Protein AF-A0A949PTS3-F1 (afdb_monomer_lite)

pLDDT: mean 87.14, std 11.44, range [51.47, 97.0]

Structure (mmCIF, N/CA/C/O backbone):
data_AF-A0A949PTS3-F1
#
_entry.id   AF-A0A949PTS3-F1
#
loop_
_atom_site.group_PDB
_atom_site.id
_atom_site.type_symbol
_atom_site.label_atom_id
_atom_site.label_alt_id
_atom_site.label_comp_id
_atom_site.label_asym_id
_atom_site.label_entity_id
_atom_site.label_seq_id
_atom_site.pdbx_PDB_ins_code
_atom_site.Cartn_x
_atom_site.Cartn_y
_atom_site.Cartn_z
_atom_site.occupancy
_atom_site.B_iso_or_equiv
_atom_site.auth_seq_id
_atom_site.auth_comp_id
_atom_site.auth_asym_id
_atom_site.auth_atom_id
_atom_site.pdbx_PDB_model_num
ATOM 1 N N . MET A 1 1 ? 24.834 -10.866 -4.657 1.00 51.47 1 MET A N 1
ATOM 2 C CA . MET A 1 1 ? 23.379 -11.080 -4.502 1.00 51.47 1 MET A CA 1
ATOM 3 C C . MET A 1 1 ? 22.735 -9.746 -4.139 1.00 51.47 1 MET A C 1
ATOM 5 O O . MET A 1 1 ? 22.643 -9.425 -2.966 1.00 51.47 1 MET A O 1
ATOM 9 N N . ILE A 1 2 ? 22.394 -8.925 -5.135 1.00 52.16 2 ILE A N 1
ATOM 10 C CA . ILE A 1 2 ? 21.712 -7.632 -4.955 1.00 52.16 2 ILE A CA 1
ATOM 11 C C . ILE A 1 2 ? 20.752 -7.530 -6.143 1.0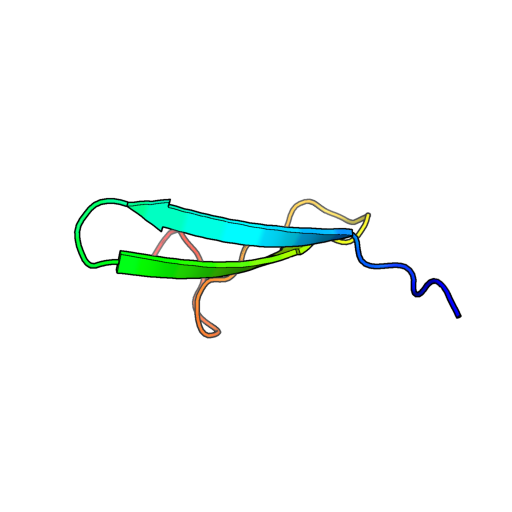0 52.16 2 ILE A C 1
ATOM 13 O O . ILE A 1 2 ? 21.140 -7.102 -7.224 1.00 52.16 2 ILE A O 1
ATOM 17 N N . GLY A 1 3 ? 19.561 -8.112 -6.002 1.00 57.88 3 GLY A N 1
ATOM 18 C CA . GLY A 1 3 ? 18.551 -8.108 -7.063 1.00 57.88 3 GLY A CA 1
ATOM 19 C C . GLY A 1 3 ? 17.973 -6.708 -7.259 1.00 57.88 3 GLY A C 1
ATOM 20 O O . GLY A 1 3 ? 17.934 -5.935 -6.309 1.00 57.88 3 GLY A O 1
ATOM 21 N N . GLU A 1 4 ? 17.509 -6.415 -8.477 1.00 72.94 4 GLU A N 1
ATOM 22 C CA . GLU A 1 4 ? 16.959 -5.150 -9.025 1.00 72.94 4 GLU A CA 1
ATOM 23 C C . GLU A 1 4 ? 15.827 -4.451 -8.237 1.00 72.94 4 GLU A C 1
ATOM 25 O O . GLU A 1 4 ? 15.199 -3.514 -8.738 1.00 72.94 4 GLU A O 1
ATOM 30 N N . TRP A 1 5 ? 15.535 -4.900 -7.020 1.00 76.62 5 TRP A N 1
ATOM 31 C CA . TRP A 1 5 ? 14.383 -4.495 -6.240 1.00 76.62 5 TRP A CA 1
ATOM 32 C C . TRP A 1 5 ? 14.829 -3.867 -4.924 1.00 76.62 5 TRP A C 1
ATOM 34 O O . TRP A 1 5 ? 15.446 -4.521 -4.085 1.00 76.62 5 TRP A O 1
ATOM 44 N N . 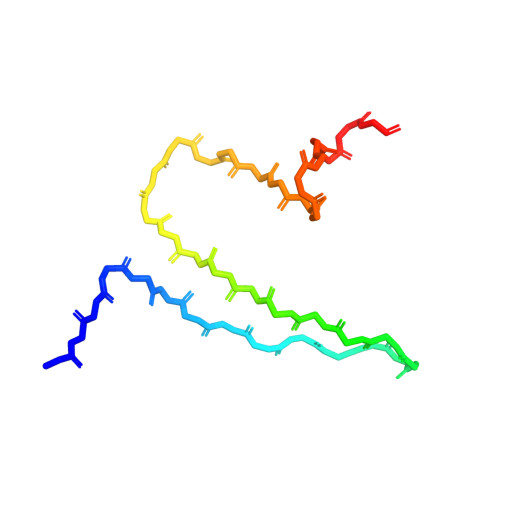ASN A 1 6 ? 14.458 -2.607 -4.718 1.00 86.44 6 ASN A N 1
ATOM 45 C CA . ASN A 1 6 ? 14.583 -1.960 -3.421 1.00 86.44 6 ASN A CA 1
ATOM 46 C C . ASN A 1 6 ? 13.422 -2.443 -2.545 1.00 86.44 6 ASN A C 1
ATOM 48 O O . ASN A 1 6 ? 12.250 -2.251 -2.879 1.00 86.44 6 ASN A O 1
ATOM 52 N N . ASN A 1 7 ? 13.736 -3.103 -1.437 1.00 90.75 7 ASN A N 1
ATOM 53 C CA . ASN A 1 7 ? 12.749 -3.577 -0.478 1.00 90.75 7 ASN A CA 1
ATOM 54 C C . ASN A 1 7 ? 12.549 -2.556 0.651 1.00 90.75 7 ASN A C 1
ATOM 56 O O . ASN A 1 7 ? 13.490 -1.935 1.136 1.00 90.75 7 ASN A O 1
ATOM 60 N N . GLY A 1 8 ? 11.303 -2.399 1.089 1.00 91.50 8 GLY A N 1
ATOM 61 C CA . GLY A 1 8 ? 10.938 -1.523 2.200 1.00 91.50 8 GLY A CA 1
ATOM 62 C C . GLY A 1 8 ? 9.899 -2.176 3.102 1.00 91.50 8 GLY A C 1
ATOM 63 O O . GLY A 1 8 ? 9.050 -2.938 2.641 1.00 91.50 8 GLY A O 1
ATOM 64 N N . THR A 1 9 ? 9.950 -1.878 4.399 1.00 94.38 9 THR A N 1
ATOM 65 C CA . THR A 1 9 ? 8.899 -2.265 5.352 1.00 94.38 9 THR A CA 1
ATOM 66 C C . THR A 1 9 ? 8.243 -1.005 5.899 1.00 94.38 9 THR A C 1
ATOM 68 O O . THR A 1 9 ? 8.932 -0.133 6.420 1.00 94.38 9 THR A O 1
ATOM 71 N N . GLY A 1 10 ? 6.919 -0.912 5.791 1.00 94.75 10 GLY A N 1
ATOM 72 C CA . GLY A 1 10 ? 6.120 0.186 6.338 1.00 94.75 10 GLY A CA 1
ATOM 73 C C . GLY A 1 10 ? 5.281 -0.275 7.526 1.00 94.75 10 GLY A C 1
ATOM 74 O O . GLY A 1 10 ? 4.760 -1.390 7.524 1.00 94.75 10 GLY A O 1
ATOM 75 N N . ARG A 1 11 ? 5.134 0.576 8.545 1.00 96.44 11 ARG A N 1
ATOM 76 C CA . ARG A 1 11 ? 4.269 0.325 9.710 1.00 96.44 11 ARG A CA 1
ATOM 77 C C . ARG A 1 11 ? 3.482 1.589 10.056 1.00 96.44 11 ARG A C 1
ATOM 79 O O . ARG A 1 11 ? 4.068 2.666 10.122 1.00 96.44 11 ARG A O 1
ATOM 86 N N . ARG A 1 12 ? 2.169 1.470 10.281 1.00 97.00 12 ARG A N 1
ATOM 87 C CA . ARG A 1 12 ? 1.296 2.569 10.738 1.00 97.00 12 ARG A CA 1
ATOM 88 C C . ARG A 1 12 ? 0.173 2.012 11.611 1.00 97.00 12 ARG A C 1
ATOM 90 O O . ARG A 1 12 ? -0.628 1.218 11.130 1.00 97.00 12 ARG A O 1
ATOM 97 N N . LYS A 1 13 ? 0.066 2.472 12.866 1.00 96.06 13 LYS A N 1
ATOM 98 C CA . LYS A 1 13 ? -0.858 1.908 13.874 1.00 96.06 13 LYS A CA 1
ATOM 99 C C . LYS A 1 13 ? -0.661 0.382 13.978 1.00 96.06 13 LYS A C 1
ATOM 101 O O . LYS A 1 13 ? 0.469 -0.060 14.142 1.00 96.06 13 LYS A O 1
ATOM 106 N N . SER A 1 14 ? -1.728 -0.406 13.842 1.00 96.38 14 SER A N 1
ATOM 107 C CA . SER A 1 14 ? -1.697 -1.873 13.776 1.00 96.38 14 SER A CA 1
ATOM 108 C C . SER A 1 14 ? -1.386 -2.431 12.378 1.00 96.38 14 SER A C 1
ATOM 110 O O . SER A 1 14 ? -1.283 -3.644 12.216 1.00 96.38 14 SER A O 1
ATOM 112 N N . SER A 1 15 ? -1.235 -1.582 11.356 1.00 94.62 15 SER A N 1
ATOM 113 C CA . SER A 1 15 ? -1.011 -2.001 9.969 1.00 94.62 15 SER A CA 1
ATOM 114 C C . SER A 1 15 ? 0.476 -2.150 9.637 1.00 94.62 15 SER A C 1
ATOM 116 O O . SER A 1 15 ? 1.300 -1.305 10.002 1.00 94.62 15 SER A O 1
ATOM 118 N N . VAL A 1 16 ? 0.808 -3.197 8.876 1.00 94.62 16 VAL A N 1
ATOM 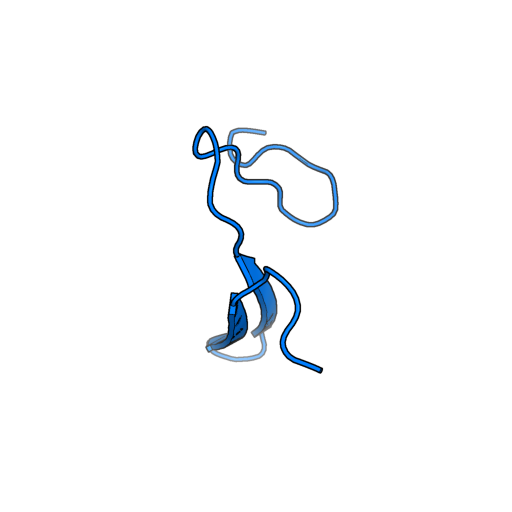119 C CA . VAL A 1 16 ? 2.163 -3.502 8.386 1.00 94.62 16 VAL A CA 1
ATOM 120 C C . VAL A 1 16 ? 2.116 -3.746 6.878 1.00 94.62 16 VAL A C 1
ATOM 122 O O . VAL A 1 16 ? 1.211 -4.418 6.390 1.00 94.62 16 VAL A O 1
ATOM 125 N N . ALA A 1 17 ? 3.102 -3.230 6.144 1.00 94.31 17 ALA A N 1
ATOM 126 C CA . ALA A 1 17 ? 3.231 -3.395 4.700 1.00 94.31 17 ALA A CA 1
ATOM 127 C C . ALA A 1 17 ? 4.651 -3.832 4.313 1.00 94.31 17 ALA A C 1
ATOM 129 O O . ALA A 1 17 ? 5.638 -3.330 4.857 1.00 94.31 17 ALA A O 1
ATOM 130 N N . ARG A 1 18 ? 4.749 -4.738 3.333 1.00 93.25 18 ARG A N 1
ATOM 131 C CA . ARG A 1 18 ? 5.998 -5.064 2.631 1.00 93.25 18 ARG A CA 1
ATOM 132 C C . ARG A 1 18 ? 5.947 -4.452 1.240 1.00 93.25 18 ARG A C 1
ATOM 134 O O . ARG A 1 18 ? 4.991 -4.682 0.507 1.00 93.25 18 ARG A O 1
ATOM 141 N N . VAL A 1 19 ? 6.968 -3.677 0.903 1.00 92.56 19 VAL A N 1
ATOM 142 C CA . VAL A 1 19 ? 7.052 -2.911 -0.338 1.00 92.56 19 VAL A CA 1
ATOM 143 C C . VAL A 1 19 ? 8.207 -3.446 -1.167 1.00 92.56 19 VAL A C 1
ATOM 145 O O . VAL A 1 19 ? 9.318 -3.623 -0.664 1.00 92.56 19 VAL A O 1
ATOM 148 N N . PHE A 1 20 ? 7.932 -3.677 -2.445 1.00 90.62 20 PHE A N 1
ATOM 149 C CA . PHE A 1 20 ? 8.912 -4.083 -3.440 1.00 90.62 20 PHE A CA 1
ATOM 150 C C . PHE A 1 20 ? 8.933 -3.011 -4.528 1.00 90.62 20 PHE A C 1
ATOM 152 O O . PHE A 1 20 ? 7.938 -2.815 -5.224 1.00 90.62 20 PHE A O 1
ATOM 159 N N . LEU A 1 21 ? 10.044 -2.290 -4.652 1.00 89.75 21 LEU A N 1
ATOM 160 C CA . LEU A 1 21 ? 10.218 -1.222 -5.632 1.00 89.75 21 LEU A CA 1
ATOM 161 C C . LEU A 1 21 ? 11.194 -1.666 -6.708 1.00 89.75 21 LEU A C 1
ATOM 163 O O . LEU A 1 21 ? 12.303 -2.085 -6.401 1.00 89.75 21 LEU A O 1
ATOM 167 N N . LYS A 1 22 ? 10.815 -1.486 -7.969 1.00 89.12 22 LYS A N 1
ATOM 168 C CA . LYS A 1 22 ? 11.698 -1.641 -9.127 1.00 89.12 22 LYS A CA 1
ATOM 169 C C . LYS A 1 22 ? 11.617 -0.401 -10.009 1.00 89.12 22 LYS A C 1
ATOM 171 O O . LYS A 1 22 ? 10.592 0.282 -10.018 1.00 89.12 22 LYS A O 1
ATOM 176 N N . LYS A 1 23 ? 12.674 -0.119 -10.773 1.00 88.38 23 LYS A N 1
ATOM 177 C CA . LYS A 1 23 ? 12.618 0.906 -11.829 1.00 88.38 23 LYS A CA 1
ATOM 178 C C . LYS A 1 23 ? 11.608 0.463 -12.896 1.00 88.38 23 LYS A C 1
ATOM 180 O O . LYS A 1 23 ? 11.586 -0.707 -13.271 1.00 88.38 23 LYS A O 1
ATOM 185 N N . GLY A 1 24 ? 10.755 1.368 -13.369 1.00 88.44 24 GLY A N 1
ATOM 186 C CA . GLY A 1 24 ? 9.719 1.036 -14.349 1.00 88.44 24 GLY A CA 1
ATOM 187 C C . GLY A 1 24 ? 8.744 2.182 -14.606 1.00 88.44 24 GLY A C 1
ATOM 188 O O . GLY A 1 24 ? 9.003 3.319 -14.227 1.00 88.44 24 GLY A O 1
ATOM 189 N N . SER A 1 25 ? 7.602 1.862 -15.217 1.00 88.31 25 SER A N 1
ATOM 190 C CA . SER A 1 25 ? 6.568 2.809 -15.670 1.00 88.31 25 SER A CA 1
ATOM 191 C C . SER A 1 25 ? 5.713 3.442 -14.561 1.00 88.31 25 SER A C 1
ATOM 193 O O . SER A 1 25 ? 4.728 4.106 -14.860 1.00 88.31 25 SER A O 1
ATOM 195 N N . GLY A 1 26 ? 6.040 3.213 -13.285 1.00 88.75 26 GLY A N 1
ATOM 196 C CA . GLY A 1 26 ? 5.275 3.755 -12.157 1.00 88.75 26 GLY A CA 1
ATOM 197 C C . GLY A 1 26 ? 3.964 3.025 -11.848 1.00 88.75 26 GLY A C 1
ATOM 198 O O . GLY A 1 26 ? 3.150 3.552 -11.100 1.00 88.75 26 GLY A O 1
ATOM 199 N N . LYS A 1 27 ? 3.745 1.813 -12.381 1.00 89.62 27 LYS A N 1
ATOM 200 C CA . LYS A 1 27 ? 2.586 0.984 -12.011 1.00 89.62 27 LYS A CA 1
ATOM 201 C C . LYS A 1 27 ? 2.660 0.585 -10.532 1.00 89.62 27 LYS A C 1
ATOM 203 O O . LYS A 1 27 ? 3.627 -0.055 -10.117 1.00 89.62 27 LYS A O 1
ATOM 208 N N . ILE A 1 28 ? 1.619 0.916 -9.770 1.00 91.19 28 ILE A N 1
ATOM 209 C CA . ILE A 1 28 ? 1.485 0.585 -8.348 1.00 91.19 28 ILE A CA 1
ATOM 210 C C . ILE A 1 28 ? 0.347 -0.418 -8.197 1.00 91.19 28 ILE A C 1
ATOM 212 O O . ILE A 1 28 ? -0.736 -0.215 -8.726 1.00 91.19 28 ILE A O 1
ATOM 216 N N . THR A 1 29 ? 0.591 -1.502 -7.468 1.00 92.19 29 THR A N 1
ATOM 217 C CA . THR A 1 29 ?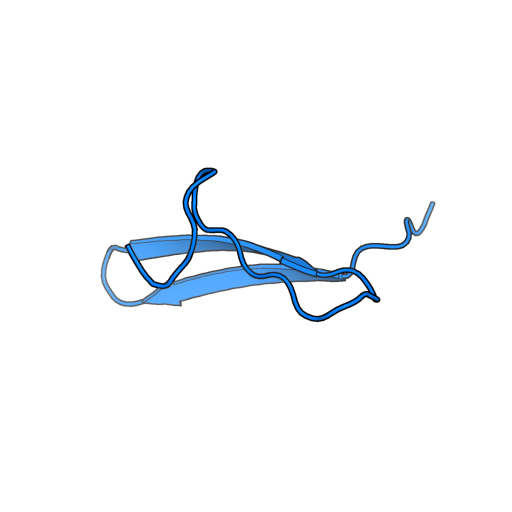 -0.434 -2.504 -7.157 1.00 92.19 29 THR A CA 1
ATOM 218 C C . THR A 1 29 ? -0.341 -2.901 -5.693 1.00 92.19 29 THR A C 1
ATOM 220 O O . THR A 1 29 ? 0.764 -3.148 -5.201 1.00 92.19 29 THR A O 1
ATOM 223 N N . VAL A 1 30 ? -1.479 -3.024 -5.010 1.00 92.62 30 VAL A N 1
ATOM 224 C CA . VAL A 1 30 ? -1.565 -3.455 -3.606 1.00 92.62 30 VAL A CA 1
ATOM 225 C C . VAL A 1 30 ? -2.344 -4.764 -3.556 1.00 92.62 30 VAL A C 1
ATOM 227 O O . VAL A 1 30 ? -3.495 -4.821 -3.968 1.00 92.62 30 VAL A O 1
ATOM 230 N N . ASN A 1 31 ? -1.713 -5.843 -3.084 1.00 90.75 31 ASN A N 1
ATOM 231 C CA . ASN A 1 31 ? -2.322 -7.182 -3.022 1.00 90.75 31 ASN A CA 1
ATOM 232 C C . ASN A 1 31 ? -2.936 -7.662 -4.357 1.00 90.75 31 ASN A C 1
ATOM 234 O O . ASN A 1 31 ? -3.958 -8.340 -4.366 1.00 90.75 31 ASN A O 1
ATOM 238 N N . GLY A 1 32 ? -2.317 -7.300 -5.487 1.00 89.31 32 GLY A N 1
ATOM 239 C CA . GLY A 1 32 ? -2.783 -7.679 -6.827 1.00 89.31 32 GLY A CA 1
ATOM 240 C C . GLY A 1 32 ? -3.881 -6.785 -7.412 1.00 89.31 32 GLY A C 1
ATOM 241 O O . GLY A 1 32 ? -4.282 -7.017 -8.548 1.00 89.31 32 GLY A O 1
ATOM 242 N N . LYS A 1 33 ? -4.323 -5.756 -6.682 1.00 91.12 33 LYS A N 1
ATOM 243 C CA . LYS A 1 33 ? -5.302 -4.764 -7.143 1.00 91.12 33 LYS A CA 1
ATOM 244 C C . LYS A 1 33 ? -4.629 -3.453 -7.532 1.00 91.12 33 LYS A C 1
ATOM 246 O O . LYS A 1 33 ? -3.545 -3.144 -7.024 1.00 91.12 33 LYS A O 1
ATOM 251 N N . ASP A 1 34 ? -5.254 -2.710 -8.441 1.00 92.06 34 ASP A N 1
ATOM 252 C CA . ASP A 1 34 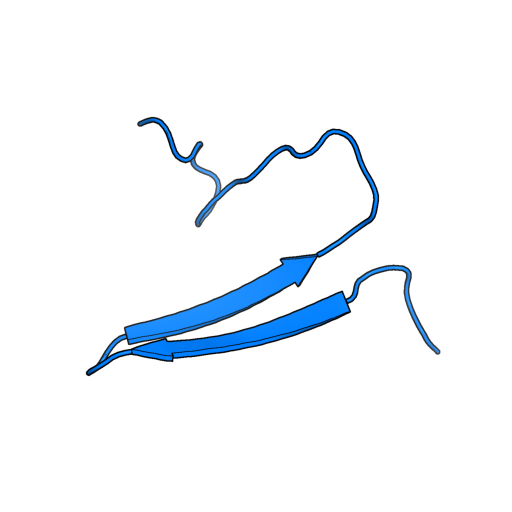? -4.838 -1.341 -8.749 1.00 92.06 34 ASP A CA 1
ATOM 253 C C . ASP A 1 34 ? -5.182 -0.414 -7.572 1.00 92.06 34 ASP A C 1
ATOM 255 O O . ASP A 1 34 ? -6.057 -0.713 -6.764 1.00 92.06 34 ASP A O 1
ATOM 259 N N . ILE A 1 35 ? -4.472 0.701 -7.445 1.00 89.25 35 ILE A N 1
ATOM 260 C CA . ILE A 1 35 ? -4.680 1.668 -6.362 1.00 89.25 35 ILE A CA 1
ATOM 261 C C . ILE A 1 35 ? -5.968 2.491 -6.525 1.00 89.25 35 ILE A C 1
ATOM 263 O O . ILE A 1 35 ? -6.418 3.104 -5.562 1.00 89.25 35 ILE A O 1
ATOM 267 N N . GLN A 1 36 ? -6.523 2.550 -7.739 1.00 88.19 36 GLN A N 1
ATOM 268 C CA . GLN A 1 36 ? -7.707 3.353 -8.068 1.00 88.19 36 GLN A CA 1
ATOM 269 C C . GLN A 1 36 ? -9.042 2.608 -7.906 1.00 88.19 36 GLN A C 1
ATOM 271 O O . GLN A 1 36 ? -10.085 3.209 -8.150 1.00 88.19 36 GLN A O 1
ATOM 276 N N . GLU A 1 37 ? -9.008 1.328 -7.532 1.00 70.31 37 GLU A N 1
ATOM 277 C CA . GLU A 1 37 ? -10.200 0.518 -7.237 1.00 70.31 37 GLU A CA 1
ATOM 278 C C . GLU A 1 37 ? -10.676 0.733 -5.791 1.00 70.31 37 GLU A C 1
ATOM 280 O O . GLU A 1 37 ? -11.897 0.929 -5.600 1.00 70.31 37 GLU A O 1
#

Sequence (37 aa):
MIGEWNNGTGRRKSSVARVFLKKGSGKITVNGKDIQE

Secondary structure (DSSP, 8-state):
---S-EEEEEEETTEEEEEEE-SSS---EETTEETT-

Foldseek 3Di:
DDDQWDWDWDDDDPDIDIDTDHDDDPFDD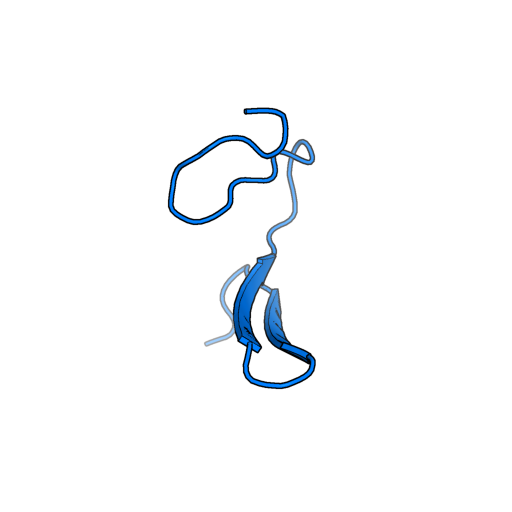DPNHGPVD

Radius of gyration: 11.85 Å; chains: 1; bounding box: 34×15×30 Å